Protein AF-A0A847FYV3-F1 (afdb_monomer_lite)

pLDDT: mean 81.29, std 12.24, range [42.31, 95.62]

Radius of gyration: 17.69 Å; chains: 1; bounding box: 43×26×50 Å

Sequence (149 aa):
GPAWSLQQLTTALASDAPSYRRVSNFSLGLSAIFTLLLALVAFTPLYGPVMGGVYNLSPELQGLARPAVQWLAAYPLLMGIQSLLRGVLIRAGCTGTVRTAMVVNVAVVTATLALGVLFLSTSGAILAALAMLTGNLAEWAWLAYKSRC

Secondary structure (DSSP, 8-state):
-THHHHHHHHHHSTT-HHHHHHHHHHHHHHHHHHHHHHHHHHHSTTHHHIIIIIS---HHHHHHHHHHHHHHTTHHHHHHHHHHHHHHHHHTT-HHHHHHHHHHHHHHHHHHHHHHHHH----HHHHHHHHHHHHHHHHHHHHHHT---

Structure (mmCIF, N/CA/C/O backbone):
data_AF-A0A847FYV3-F1
#
_entry.id   AF-A0A847FYV3-F1
#
loop_
_atom_site.group_PDB
_atom_site.id
_atom_site.type_symbol
_atom_site.label_atom_id
_atom_site.label_alt_id
_atom_site.label_comp_id
_atom_site.label_asym_id
_atom_site.label_entity_id
_atom_site.label_seq_id
_atom_site.pdbx_PDB_ins_code
_atom_site.Cartn_x
_atom_site.Cartn_y
_atom_site.Cartn_z
_atom_site.occupancy
_atom_site.B_iso_or_equiv
_atom_site.auth_seq_id
_atom_site.auth_comp_id
_atom_site.auth_asym_id
_atom_site.auth_atom_id
_atom_site.pdbx_PDB_model_num
ATOM 1 N N . GLY A 1 1 ? 7.489 -10.963 10.366 1.00 42.31 1 GLY A N 1
ATOM 2 C CA . GLY A 1 1 ? 8.151 -9.692 9.993 1.00 42.31 1 GLY A CA 1
ATOM 3 C C . GLY A 1 1 ? 7.860 -8.613 11.029 1.00 42.31 1 GLY A C 1
ATOM 4 O O . GLY A 1 1 ? 6.898 -8.785 11.772 1.00 42.31 1 GLY A O 1
ATOM 5 N N . PRO A 1 2 ? 8.635 -7.514 11.079 1.00 49.41 2 PRO A N 1
ATOM 6 C CA . PRO A 1 2 ? 8.574 -6.472 12.125 1.00 49.41 2 PRO A CA 1
ATOM 7 C C . PRO A 1 2 ? 7.208 -5.766 12.285 1.00 49.41 2 PRO A C 1
ATOM 9 O O . PRO A 1 2 ? 6.965 -5.088 13.281 1.00 49.41 2 PRO A O 1
ATOM 12 N N . ALA A 1 3 ? 6.273 -5.976 11.355 1.00 51.69 3 ALA A N 1
ATOM 13 C CA . ALA A 1 3 ? 4.877 -5.561 11.493 1.00 51.69 3 ALA A CA 1
ATOM 14 C C . ALA A 1 3 ? 4.111 -6.321 12.601 1.00 51.69 3 ALA A C 1
ATOM 16 O O . ALA A 1 3 ? 3.242 -5.744 13.248 1.00 51.69 3 ALA A O 1
ATOM 17 N N . TRP A 1 4 ? 4.457 -7.586 12.878 1.00 48.59 4 TRP A N 1
ATOM 18 C CA . TRP A 1 4 ? 3.784 -8.398 13.909 1.00 48.59 4 TRP A CA 1
ATOM 19 C C . TRP A 1 4 ? 4.080 -7.891 15.333 1.00 48.59 4 TRP A C 1
ATOM 21 O O . TRP A 1 4 ? 3.236 -7.967 16.223 1.00 48.59 4 TRP A O 1
ATOM 31 N N . SER A 1 5 ? 5.260 -7.294 15.536 1.00 57.81 5 SER A N 1
ATOM 32 C CA . SER A 1 5 ? 5.672 -6.664 16.799 1.00 57.81 5 SER A CA 1
ATOM 33 C C . SER A 1 5 ? 4.976 -5.327 17.081 1.00 57.81 5 SER A C 1
ATOM 35 O O . SER A 1 5 ? 4.795 -4.975 18.244 1.00 57.81 5 SER A O 1
ATOM 37 N N . LEU A 1 6 ? 4.519 -4.597 16.055 1.00 53.22 6 LEU A N 1
ATOM 38 C CA . LEU A 1 6 ? 3.734 -3.367 16.250 1.00 53.22 6 LEU A CA 1
ATOM 39 C C . LEU A 1 6 ? 2.350 -3.663 16.839 1.00 53.22 6 LEU A C 1
ATOM 41 O O . LEU A 1 6 ? 1.831 -2.867 17.622 1.00 53.22 6 LEU A O 1
ATOM 45 N N . GLN A 1 7 ? 1.786 -4.825 16.505 1.00 54.62 7 GLN A N 1
ATOM 46 C CA . GLN A 1 7 ? 0.502 -5.293 17.022 1.00 54.62 7 GLN A CA 1
ATOM 47 C C . GLN A 1 7 ? 0.587 -5.594 18.526 1.00 54.62 7 GLN A C 1
ATOM 49 O O . GLN A 1 7 ? -0.258 -5.144 19.292 1.00 54.62 7 GLN A O 1
ATOM 54 N N . GLN A 1 8 ? 1.670 -6.252 18.954 1.00 51.44 8 GLN A N 1
ATOM 55 C CA . GLN A 1 8 ? 1.979 -6.520 20.365 1.00 51.44 8 GLN A CA 1
ATOM 56 C C . GLN A 1 8 ? 2.201 -5.223 21.163 1.00 51.44 8 GLN A C 1
ATOM 58 O O . GLN A 1 8 ? 1.691 -5.082 22.273 1.00 51.44 8 GLN A O 1
ATOM 63 N N . LEU A 1 9 ? 2.895 -4.239 20.577 1.00 51.50 9 LEU A N 1
ATOM 64 C CA . LEU A 1 9 ? 3.131 -2.929 21.196 1.00 51.50 9 LEU A CA 1
ATOM 65 C C . LEU A 1 9 ? 1.855 -2.092 21.339 1.00 51.50 9 LEU A C 1
ATOM 67 O O . LEU A 1 9 ? 1.678 -1.430 22.356 1.00 51.50 9 LEU A O 1
ATOM 71 N N . THR A 1 10 ? 0.946 -2.132 20.362 1.00 50.28 10 THR A N 1
ATOM 72 C CA . THR A 1 10 ? -0.341 -1.422 20.458 1.00 50.28 10 THR A CA 1
ATOM 73 C C . THR A 1 10 ? -1.278 -2.061 21.476 1.00 50.28 10 THR A C 1
ATOM 75 O O . THR A 1 10 ? -1.969 -1.326 22.174 1.00 50.28 10 THR A O 1
ATOM 78 N N . THR A 1 11 ? -1.270 -3.390 21.632 1.00 54.59 11 THR A N 1
ATOM 79 C CA . THR A 1 11 ? -1.987 -4.054 22.734 1.00 54.59 11 THR A CA 1
ATOM 80 C C . THR A 1 11 ? -1.344 -3.799 24.099 1.00 54.59 11 THR A C 1
ATOM 82 O O . THR A 1 11 ? -2.067 -3.658 25.079 1.00 54.59 11 THR A O 1
ATOM 85 N N . ALA A 1 12 ? -0.011 -3.685 24.175 1.00 49.41 12 ALA A N 1
ATOM 86 C CA . ALA A 1 12 ? 0.715 -3.496 25.434 1.00 49.41 12 ALA A CA 1
ATOM 87 C C . ALA A 1 12 ? 0.709 -2.043 25.957 1.00 49.41 12 ALA A C 1
ATOM 89 O O . ALA A 1 12 ? 0.682 -1.839 27.165 1.00 49.41 12 ALA A O 1
ATOM 90 N N . LEU A 1 13 ? 0.713 -1.025 25.081 1.00 48.38 13 LEU A N 1
ATOM 91 C CA . LEU A 1 13 ? 0.725 0.403 25.468 1.00 48.38 13 LEU A CA 1
ATOM 92 C C . LEU A 1 13 ? -0.672 1.045 25.570 1.00 48.38 13 LEU A C 1
ATOM 94 O O . LEU A 1 13 ? -0.787 2.256 25.772 1.00 48.38 13 LEU A O 1
ATOM 98 N N . ALA A 1 14 ? -1.740 0.255 25.435 1.00 48.16 14 ALA A N 1
ATOM 99 C CA . ALA A 1 14 ? -3.130 0.712 25.463 1.00 48.16 14 ALA A CA 1
ATOM 100 C C . ALA A 1 14 ? -3.669 1.076 26.865 1.00 48.16 14 ALA A C 1
ATOM 102 O O . ALA A 1 14 ? -4.887 1.093 27.054 1.00 48.16 14 ALA A O 1
ATOM 103 N N . SER A 1 15 ? -2.797 1.394 27.825 1.00 54.12 15 SER A N 1
ATOM 104 C CA . SER A 1 15 ? -3.174 1.940 29.131 1.00 54.12 15 SER A CA 1
ATOM 105 C C . SER A 1 15 ? -3.503 3.440 29.083 1.00 54.12 15 SER A C 1
ATOM 107 O O . SER A 1 15 ? -4.374 3.864 29.830 1.00 54.12 15 SER A O 1
ATOM 109 N N . ASP A 1 16 ? -2.922 4.225 28.158 1.00 60.34 16 ASP A N 1
ATOM 110 C CA . ASP A 1 16 ? -3.094 5.690 28.123 1.00 60.34 16 ASP A CA 1
ATOM 111 C C . ASP A 1 16 ? -3.227 6.284 26.705 1.00 60.34 16 ASP A C 1
ATOM 113 O O . ASP A 1 16 ? -2.422 6.017 25.807 1.00 60.34 16 ASP A O 1
ATOM 117 N N . ALA A 1 17 ? -4.203 7.180 26.502 1.00 62.09 17 ALA A N 1
ATOM 118 C CA . ALA A 1 17 ? -4.393 7.953 25.263 1.00 62.09 17 ALA A CA 1
ATOM 119 C C . ALA A 1 17 ? -3.119 8.680 24.750 1.00 62.09 17 ALA A 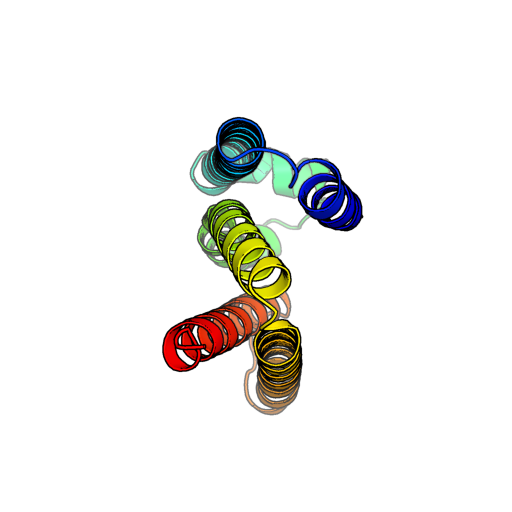C 1
ATOM 121 O O . ALA A 1 17 ? -2.859 8.645 23.540 1.00 62.09 17 ALA A O 1
ATOM 122 N N . PRO A 1 18 ? -2.270 9.291 25.606 1.00 68.38 18 PRO A N 1
ATOM 123 C CA . PRO A 1 18 ? -0.982 9.842 25.168 1.00 68.38 18 PRO A CA 1
ATOM 124 C C . PRO A 1 18 ? 0.036 8.785 24.702 1.00 68.38 18 PRO A C 1
ATOM 126 O O . PRO A 1 18 ? 0.866 9.074 23.837 1.00 68.38 18 PRO A O 1
ATOM 129 N N . SER A 1 19 ? -0.018 7.556 25.222 1.00 66.44 19 SER A N 1
ATOM 130 C CA . SER A 1 19 ? 0.834 6.447 24.768 1.00 66.44 19 SER A CA 1
ATOM 131 C C . SER A 1 19 ? 0.399 5.942 23.391 1.00 66.44 19 SER A C 1
ATOM 133 O O . SER A 1 19 ? 1.243 5.793 22.507 1.00 66.44 19 SER A O 1
ATOM 135 N N . TYR A 1 20 ? -0.911 5.824 23.148 1.00 67.88 20 TYR A N 1
ATOM 136 C CA . TYR A 1 20 ? -1.455 5.533 21.817 1.00 67.88 20 TYR A CA 1
ATOM 137 C C . TYR A 1 20 ? -1.024 6.578 20.773 1.00 67.88 20 TYR A C 1
ATOM 139 O O . TYR A 1 20 ? -0.543 6.225 19.695 1.00 67.88 20 TYR A O 1
ATOM 147 N N . ARG A 1 21 ? -1.116 7.873 21.105 1.00 72.00 21 ARG A N 1
ATOM 148 C CA . ARG A 1 21 ? -0.723 8.957 20.190 1.00 72.00 21 ARG A CA 1
ATOM 149 C C . ARG A 1 21 ? 0.771 8.920 19.850 1.00 72.00 21 ARG A C 1
ATOM 151 O O . ARG A 1 21 ? 1.132 9.134 18.696 1.00 72.00 21 ARG A O 1
ATOM 158 N N . ARG A 1 22 ? 1.640 8.594 20.817 1.00 76.19 22 ARG A N 1
ATOM 159 C CA . ARG A 1 22 ? 3.085 8.417 20.575 1.00 76.19 22 ARG A CA 1
ATOM 160 C C . ARG A 1 22 ? 3.373 7.251 19.632 1.00 76.19 22 ARG A C 1
ATOM 162 O O . ARG A 1 22 ? 4.121 7.430 18.675 1.00 76.19 22 ARG A O 1
ATOM 169 N N . VAL A 1 23 ? 2.749 6.096 19.861 1.00 75.81 23 VAL A N 1
ATOM 170 C CA . VAL A 1 23 ? 2.921 4.910 19.003 1.00 75.81 23 VAL A CA 1
ATOM 171 C C . VAL A 1 23 ? 2.398 5.172 17.590 1.00 75.81 23 VAL A C 1
ATOM 173 O O . VAL A 1 23 ? 3.074 4.845 16.617 1.00 75.81 23 VAL A O 1
ATOM 176 N N . SER A 1 24 ? 1.242 5.826 17.467 1.00 76.81 24 SER A N 1
ATOM 177 C CA . SER A 1 24 ? 0.666 6.213 16.177 1.00 76.81 24 SER A CA 1
ATOM 178 C C . SER A 1 24 ? 1.575 7.172 15.409 1.00 76.81 24 SER A C 1
ATOM 180 O O . SER A 1 24 ? 1.842 6.947 14.232 1.00 76.81 24 SER A O 1
ATOM 182 N N . ASN A 1 25 ? 2.094 8.212 16.066 1.00 81.62 25 ASN A N 1
ATOM 183 C CA . ASN A 1 25 ? 2.993 9.176 15.430 1.00 81.62 25 ASN A CA 1
ATOM 184 C C . ASN A 1 25 ? 4.315 8.530 15.008 1.00 81.62 25 ASN A C 1
ATOM 186 O O . ASN A 1 25 ? 4.803 8.805 13.916 1.00 81.62 25 ASN A O 1
ATOM 190 N N . PHE A 1 26 ? 4.876 7.651 15.841 1.00 82.00 26 PHE A N 1
ATOM 191 C CA . PHE A 1 26 ? 6.080 6.901 15.494 1.00 82.00 26 PHE A CA 1
ATOM 192 C C . PHE A 1 26 ? 5.837 5.975 14.297 1.00 82.00 26 PHE A C 1
ATOM 194 O O . PHE A 1 26 ? 6.615 5.980 13.347 1.00 82.00 26 PHE A O 1
ATOM 201 N N . SER A 1 27 ? 4.735 5.221 14.306 1.00 80.44 27 SER A N 1
ATOM 202 C CA . SER A 1 27 ? 4.384 4.303 13.221 1.00 80.44 27 SER A CA 1
ATOM 203 C C . SER A 1 27 ? 4.139 5.038 11.900 1.00 80.44 27 SER A C 1
ATOM 205 O O . SER A 1 27 ? 4.673 4.625 10.868 1.00 80.44 27 SER A O 1
ATOM 207 N N . LEU A 1 28 ? 3.403 6.155 11.923 1.00 85.19 28 LEU A N 1
ATOM 208 C CA . LEU A 1 28 ? 3.188 6.991 10.739 1.00 85.19 28 LEU A CA 1
ATOM 209 C C . LEU A 1 28 ? 4.478 7.661 10.273 1.00 85.19 28 LEU A C 1
ATOM 211 O O . LEU A 1 28 ? 4.747 7.658 9.078 1.00 85.19 28 LEU A O 1
ATOM 215 N N . GLY A 1 29 ? 5.295 8.180 11.192 1.00 87.06 29 GLY A N 1
ATOM 216 C CA . GLY A 1 29 ? 6.591 8.774 10.870 1.00 87.06 29 GLY A CA 1
ATOM 217 C C . GLY A 1 29 ? 7.523 7.772 10.195 1.00 87.06 29 GLY A C 1
ATOM 218 O O . GLY A 1 29 ? 8.076 8.058 9.138 1.00 87.06 29 GLY A O 1
ATOM 219 N N . LEU A 1 30 ? 7.627 6.558 10.738 1.00 86.94 30 LEU A N 1
ATOM 220 C CA . LEU A 1 30 ? 8.415 5.482 10.143 1.00 86.94 30 LEU A CA 1
ATOM 221 C C . LEU A 1 30 ? 7.883 5.093 8.755 1.00 86.94 30 LEU A C 1
ATOM 223 O O . LEU A 1 30 ? 8.654 4.969 7.806 1.00 86.94 30 LEU A O 1
ATOM 227 N N . SER A 1 31 ? 6.563 4.957 8.616 1.00 88.06 31 SER A N 1
ATOM 228 C CA . SER A 1 31 ? 5.919 4.632 7.336 1.00 88.06 31 SER A CA 1
ATOM 229 C C . SER A 1 31 ? 6.122 5.736 6.290 1.00 88.06 31 SER A C 1
ATOM 231 O O . SER A 1 31 ? 6.343 5.442 5.114 1.00 88.06 31 SER A O 1
ATOM 233 N N . ALA A 1 32 ? 6.100 7.003 6.714 1.00 89.25 32 ALA A N 1
ATOM 234 C CA . ALA A 1 32 ? 6.387 8.160 5.874 1.00 89.25 32 ALA A CA 1
ATOM 235 C C . ALA A 1 32 ? 7.858 8.192 5.440 1.00 89.25 32 ALA A C 1
ATOM 237 O O . ALA A 1 32 ? 8.124 8.430 4.267 1.00 89.25 32 ALA A O 1
ATOM 238 N N . ILE A 1 33 ? 8.804 7.880 6.333 1.00 91.38 33 ILE A N 1
ATOM 239 C CA . ILE A 1 33 ? 10.232 7.769 5.992 1.00 91.38 33 ILE A CA 1
ATOM 240 C C . ILE A 1 33 ? 10.445 6.681 4.938 1.00 91.38 33 ILE A C 1
ATOM 242 O O . ILE A 1 33 ? 11.076 6.942 3.918 1.00 91.38 33 ILE A O 1
ATOM 246 N N . PHE A 1 34 ? 9.884 5.483 5.135 1.00 88.88 34 PHE A N 1
ATOM 247 C CA . PHE A 1 34 ? 9.979 4.415 4.136 1.00 88.88 34 PHE A CA 1
ATOM 248 C C . PHE A 1 34 ? 9.379 4.835 2.797 1.00 88.88 34 PHE A C 1
ATOM 250 O O . PHE A 1 34 ? 10.012 4.652 1.762 1.00 88.88 34 PHE A O 1
ATOM 257 N N . THR A 1 35 ? 8.198 5.448 2.822 1.00 91.06 35 THR A N 1
ATOM 258 C CA . THR A 1 35 ? 7.534 5.980 1.624 1.00 91.06 35 THR A CA 1
ATOM 259 C C . THR A 1 35 ? 8.407 7.008 0.909 1.00 91.06 35 THR A C 1
ATOM 261 O O . THR A 1 35 ? 8.557 6.941 -0.306 1.00 91.06 35 THR A O 1
ATOM 264 N N . LEU A 1 36 ? 9.040 7.921 1.649 1.00 92.38 36 LEU A N 1
ATOM 265 C CA . LEU A 1 36 ? 9.914 8.949 1.092 1.00 92.38 36 LEU A CA 1
ATOM 266 C C . LEU A 1 36 ? 11.182 8.345 0.479 1.00 92.38 36 LEU A C 1
ATOM 268 O O . LEU A 1 36 ? 11.568 8.738 -0.615 1.00 92.38 36 LEU A O 1
ATOM 272 N N . LEU A 1 37 ? 11.802 7.364 1.142 1.00 89.88 37 LEU A N 1
ATOM 273 C CA . LEU A 1 37 ? 12.971 6.650 0.618 1.00 89.88 37 LEU A CA 1
ATOM 274 C C . LEU A 1 37 ? 12.630 5.870 -0.657 1.00 89.88 37 LEU A C 1
ATOM 276 O O . LEU A 1 37 ? 13.359 5.951 -1.645 1.00 89.88 37 LEU A O 1
ATOM 280 N N . LEU A 1 38 ? 11.503 5.154 -0.662 1.00 88.00 38 LEU A N 1
ATOM 281 C CA . LEU A 1 38 ? 11.012 4.440 -1.840 1.00 88.00 38 LEU A CA 1
ATOM 282 C C . LEU A 1 38 ? 10.674 5.403 -2.980 1.00 88.00 38 LEU A C 1
ATOM 284 O O . LEU A 1 38 ? 11.072 5.151 -4.114 1.00 88.00 38 LEU A O 1
ATOM 288 N N . ALA A 1 39 ? 10.002 6.519 -2.694 1.00 90.31 39 ALA A N 1
ATOM 289 C CA . ALA A 1 39 ? 9.698 7.542 -3.688 1.00 90.31 39 ALA A CA 1
ATOM 290 C C . ALA A 1 39 ? 10.979 8.183 -4.241 1.00 90.31 39 ALA A C 1
ATOM 292 O O . ALA A 1 39 ? 11.112 8.345 -5.453 1.00 90.31 39 ALA A O 1
ATOM 293 N N . LEU A 1 40 ? 11.960 8.473 -3.383 1.00 92.25 40 LEU A N 1
ATOM 294 C CA . LEU A 1 40 ? 13.253 8.990 -3.812 1.00 92.25 40 LEU A CA 1
ATOM 295 C C . LEU A 1 40 ? 13.904 8.021 -4.801 1.00 92.25 40 LEU A C 1
ATOM 297 O O . LEU A 1 40 ? 14.286 8.436 -5.886 1.00 92.25 40 LEU A O 1
ATOM 301 N N . VAL A 1 41 ? 13.960 6.723 -4.505 1.00 89.00 41 VAL A N 1
ATOM 302 C CA . VAL A 1 41 ? 14.527 5.742 -5.444 1.00 89.00 41 VAL A CA 1
ATOM 303 C C . VAL A 1 41 ? 13.685 5.616 -6.720 1.00 89.00 41 VAL A C 1
ATOM 305 O O . VAL A 1 41 ? 14.244 5.585 -7.810 1.00 89.00 41 VAL A O 1
ATOM 308 N N . ALA A 1 42 ? 12.357 5.566 -6.613 1.00 88.81 42 ALA A N 1
ATOM 309 C CA . ALA A 1 42 ? 11.457 5.292 -7.737 1.00 88.81 42 ALA A CA 1
ATOM 310 C C . ALA A 1 42 ? 11.346 6.446 -8.751 1.00 88.81 42 ALA A C 1
ATOM 312 O O . ALA A 1 42 ? 11.174 6.216 -9.955 1.00 88.81 42 ALA A O 1
ATOM 313 N N . PHE A 1 43 ? 11.419 7.690 -8.273 1.00 90.00 43 PHE A N 1
ATOM 314 C CA . PHE A 1 43 ? 11.226 8.890 -9.090 1.00 90.00 43 PHE A CA 1
ATOM 315 C C . PHE A 1 43 ? 12.534 9.585 -9.483 1.00 90.00 43 PHE A C 1
ATOM 317 O O . PHE A 1 43 ? 12.528 10.372 -10.426 1.00 90.00 43 PHE A O 1
ATOM 324 N N . THR A 1 44 ? 13.662 9.275 -8.838 1.00 90.12 44 THR A N 1
ATOM 325 C CA . THR A 1 44 ? 14.968 9.857 -9.195 1.00 90.12 44 THR A CA 1
ATOM 326 C C . THR A 1 44 ? 15.801 8.918 -10.084 1.00 90.12 44 THR A C 1
ATOM 328 O O . THR A 1 44 ? 15.459 7.743 -10.253 1.00 90.12 44 THR A O 1
ATOM 331 N N . PRO A 1 45 ? 16.927 9.394 -10.655 1.00 87.94 45 PRO A N 1
ATOM 332 C CA . PRO A 1 45 ? 17.858 8.556 -11.415 1.00 87.94 45 PRO A CA 1
ATOM 333 C C . PRO A 1 45 ? 18.490 7.415 -10.601 1.00 87.94 45 PRO A C 1
ATOM 335 O O . PRO A 1 45 ? 19.105 6.528 -11.187 1.00 87.94 45 PRO A O 1
ATOM 338 N N . LEU A 1 46 ? 18.314 7.403 -9.271 1.00 88.12 46 LEU A N 1
ATOM 339 C CA . LEU A 1 46 ? 18.767 6.321 -8.393 1.00 88.12 46 LEU A CA 1
ATOM 340 C C . LEU A 1 46 ? 18.096 4.975 -8.708 1.00 88.12 46 LEU A C 1
ATOM 342 O O . LEU A 1 46 ? 18.655 3.936 -8.362 1.00 88.12 46 LEU A O 1
ATOM 346 N N . TYR A 1 47 ? 16.944 4.972 -9.391 1.00 88.44 47 TYR A N 1
ATOM 347 C CA . TYR A 1 47 ? 16.243 3.750 -9.789 1.00 88.44 47 TYR A CA 1
ATOM 348 C C . TYR A 1 47 ? 17.153 2.764 -10.534 1.00 88.44 47 TYR A C 1
ATOM 350 O O . TYR A 1 47 ? 17.200 1.591 -10.178 1.00 88.44 47 TYR A O 1
ATOM 358 N N . GLY A 1 48 ? 17.901 3.238 -11.537 1.00 86.75 48 GLY A N 1
ATOM 359 C CA . GLY A 1 48 ? 18.735 2.387 -12.393 1.00 86.75 48 GLY A CA 1
ATOM 360 C C . GLY A 1 48 ? 19.855 1.676 -11.626 1.00 86.75 48 GLY A C 1
ATOM 361 O O . GLY A 1 48 ? 19.909 0.448 -11.648 1.00 86.75 48 GLY A O 1
ATOM 362 N N . PRO A 1 49 ? 20.719 2.403 -10.891 1.00 89.50 49 PRO A N 1
ATOM 363 C CA . PRO A 1 49 ? 21.762 1.793 -10.068 1.00 89.50 49 PRO A CA 1
ATOM 364 C C . PRO A 1 49 ? 21.220 0.854 -8.985 1.00 89.50 49 PRO A C 1
ATOM 366 O O . PRO A 1 49 ? 21.808 -0.194 -8.739 1.00 89.50 49 PRO A O 1
ATOM 369 N N . VAL A 1 50 ? 20.091 1.186 -8.349 1.00 87.88 50 VAL A N 1
ATOM 370 C CA . VAL A 1 50 ? 19.499 0.323 -7.314 1.00 87.88 50 VAL A CA 1
ATOM 371 C C . VAL A 1 50 ? 18.924 -0.950 -7.931 1.00 87.88 50 VAL A C 1
ATOM 373 O O . VAL A 1 50 ? 19.226 -2.050 -7.475 1.00 87.88 50 VAL A O 1
ATOM 376 N N . MET A 1 51 ? 18.120 -0.829 -8.985 1.00 85.88 51 MET A N 1
ATOM 377 C CA . MET A 1 51 ? 17.444 -1.974 -9.596 1.00 85.88 51 MET A CA 1
ATOM 378 C C . MET A 1 51 ? 18.397 -2.843 -10.417 1.00 85.88 51 MET A C 1
ATOM 380 O O . MET A 1 51 ? 18.298 -4.065 -10.379 1.00 85.88 51 MET A O 1
ATOM 384 N N . GLY A 1 52 ? 19.353 -2.234 -11.113 1.00 86.88 52 GLY A N 1
ATOM 385 C CA . GLY A 1 52 ? 20.386 -2.944 -11.861 1.00 86.88 52 GLY A CA 1
ATOM 386 C C . GLY A 1 52 ? 21.521 -3.480 -10.990 1.00 86.88 52 GLY A C 1
ATOM 387 O O . GLY A 1 52 ? 22.043 -4.543 -11.289 1.00 86.88 52 GLY A O 1
ATOM 388 N N . GLY A 1 53 ? 21.900 -2.784 -9.915 1.00 87.56 53 GLY A N 1
ATOM 389 C CA . GLY A 1 53 ? 23.019 -3.184 -9.056 1.00 87.56 53 GLY A CA 1
ATOM 390 C C . GLY A 1 53 ? 22.612 -4.092 -7.898 1.00 87.56 53 GLY A C 1
ATOM 391 O O . GLY A 1 53 ? 23.191 -5.156 -7.716 1.00 87.56 53 GLY A O 1
ATOM 392 N N . VAL A 1 54 ? 21.606 -3.691 -7.114 1.00 87.44 54 VAL A N 1
ATOM 393 C CA . VAL A 1 54 ? 21.174 -4.442 -5.919 1.00 87.44 54 VAL A CA 1
ATOM 394 C C . VAL A 1 54 ? 20.232 -5.581 -6.298 1.00 87.44 54 VAL A C 1
ATOM 396 O O . VAL A 1 54 ? 20.380 -6.695 -5.804 1.00 87.44 54 VAL A O 1
ATOM 399 N N . TYR A 1 55 ? 19.266 -5.306 -7.178 1.00 82.06 55 TYR A N 1
ATOM 400 C CA . TYR A 1 55 ? 18.267 -6.295 -7.602 1.00 82.06 55 TYR A CA 1
ATOM 401 C C . TYR A 1 55 ? 18.663 -7.062 -8.869 1.00 82.06 55 TYR A C 1
ATOM 403 O O . TYR A 1 55 ? 17.941 -7.974 -9.268 1.00 82.06 55 TYR A O 1
ATOM 411 N N . ASN A 1 56 ? 19.796 -6.711 -9.490 1.00 87.19 56 ASN A N 1
ATOM 412 C CA . ASN A 1 56 ? 20.331 -7.347 -10.696 1.00 87.19 56 ASN A CA 1
ATOM 413 C C . ASN A 1 56 ? 19.293 -7.501 -11.829 1.00 87.19 56 ASN A C 1
ATOM 415 O O . ASN A 1 56 ? 19.272 -8.499 -12.551 1.00 87.19 56 ASN A O 1
ATOM 419 N N . LEU A 1 57 ? 18.392 -6.522 -11.962 1.00 84.56 57 LEU A N 1
ATOM 420 C CA . LEU A 1 57 ? 17.351 -6.514 -12.985 1.00 84.56 57 LEU A CA 1
ATOM 421 C C . LEU A 1 57 ? 17.942 -6.111 -14.337 1.00 84.56 57 LEU A C 1
ATOM 423 O O . LEU A 1 57 ? 18.666 -5.117 -14.439 1.00 84.56 57 LEU A O 1
ATOM 427 N N . SER A 1 58 ? 17.572 -6.833 -15.397 1.00 86.12 58 SER A N 1
ATOM 428 C CA . SER A 1 58 ? 17.914 -6.431 -16.764 1.00 86.12 58 SER A CA 1
ATOM 429 C C . SER A 1 58 ? 17.276 -5.072 -17.107 1.00 86.12 58 SER A C 1
ATOM 431 O O . SER A 1 58 ? 16.221 -4.740 -16.555 1.00 86.12 58 SER A O 1
ATOM 433 N N . PRO A 1 59 ? 17.856 -4.275 -18.024 1.00 85.38 59 PRO A N 1
ATOM 434 C CA . PRO A 1 59 ? 17.297 -2.970 -18.401 1.00 85.38 59 PRO A CA 1
ATOM 435 C C . PRO A 1 59 ? 15.834 -3.039 -18.866 1.00 85.38 59 PRO A C 1
ATOM 437 O O . PRO A 1 59 ? 15.038 -2.142 -18.593 1.00 85.38 59 PRO A O 1
ATOM 440 N N . GLU A 1 60 ? 15.462 -4.139 -19.519 1.00 84.75 60 GLU A N 1
ATOM 441 C CA . GLU A 1 60 ? 14.106 -4.393 -20.003 1.00 84.75 60 GLU A CA 1
ATOM 442 C C . GLU A 1 60 ? 13.119 -4.633 -18.846 1.00 84.75 60 GLU A C 1
ATOM 444 O O . GLU A 1 60 ? 12.043 -4.033 -18.798 1.00 84.75 60 GLU A O 1
ATOM 449 N N . LEU A 1 61 ? 13.522 -5.412 -17.835 1.00 81.88 61 LEU A N 1
ATOM 450 C CA . LEU A 1 61 ? 12.729 -5.622 -16.619 1.00 81.88 61 LEU A CA 1
ATOM 451 C C . LEU A 1 61 ? 12.641 -4.359 -15.756 1.00 81.88 61 LEU A C 1
ATOM 453 O O . LEU A 1 61 ? 11.598 -4.105 -15.154 1.00 81.88 61 LEU A O 1
ATOM 457 N N . GLN A 1 62 ? 13.699 -3.547 -15.717 1.00 85.00 62 GLN A N 1
ATOM 458 C CA . GLN A 1 62 ? 13.693 -2.245 -15.046 1.00 85.00 62 GLN A CA 1
ATOM 459 C C . GLN A 1 62 ? 12.637 -1.310 -15.654 1.00 85.00 62 GLN A C 1
ATOM 461 O O . GLN A 1 62 ? 11.877 -0.680 -14.921 1.00 85.00 62 GLN A O 1
ATOM 466 N N . GLY A 1 63 ? 12.535 -1.251 -16.986 1.00 83.50 63 GLY A N 1
ATOM 467 C CA . GLY A 1 63 ? 11.499 -0.466 -17.666 1.00 83.50 63 GLY A CA 1
ATOM 468 C C . GLY A 1 63 ? 10.081 -0.915 -17.300 1.00 83.50 63 GLY A C 1
ATOM 469 O O . GLY A 1 63 ? 9.226 -0.083 -16.994 1.00 83.50 63 GLY A O 1
ATOM 470 N N . LEU A 1 64 ? 9.850 -2.230 -17.255 1.00 82.94 64 LEU A N 1
ATOM 471 C CA . LEU A 1 64 ? 8.549 -2.821 -16.921 1.00 82.94 64 LEU A CA 1
ATOM 472 C C . LEU A 1 64 ? 8.168 -2.668 -15.442 1.00 82.94 64 LEU A C 1
ATOM 474 O O . LEU A 1 64 ? 6.992 -2.502 -15.119 1.00 82.94 64 LEU A O 1
ATOM 478 N N . ALA A 1 65 ? 9.141 -2.740 -14.534 1.00 83.50 65 ALA A N 1
ATOM 479 C CA . ALA A 1 65 ? 8.902 -2.670 -13.096 1.00 83.50 65 ALA A CA 1
ATOM 480 C C . ALA A 1 65 ? 8.763 -1.230 -12.584 1.00 83.50 65 ALA A C 1
ATOM 482 O O . ALA A 1 65 ? 8.136 -1.012 -11.546 1.00 83.50 65 ALA A O 1
ATOM 483 N N . ARG A 1 66 ? 9.319 -0.235 -13.285 1.00 85.75 66 ARG A N 1
ATOM 484 C CA . ARG A 1 66 ? 9.354 1.154 -12.808 1.00 85.75 66 ARG A CA 1
ATOM 485 C C . ARG A 1 66 ? 7.976 1.730 -12.464 1.00 85.75 66 ARG A C 1
ATOM 487 O O . ARG A 1 66 ? 7.858 2.265 -11.361 1.00 85.75 66 ARG A O 1
ATOM 494 N N . PRO A 1 67 ? 6.925 1.579 -13.296 1.00 84.62 67 PRO A N 1
ATOM 495 C CA . PRO A 1 67 ? 5.592 2.054 -12.937 1.00 84.62 67 PRO A CA 1
ATOM 496 C C . PRO A 1 67 ? 5.074 1.369 -11.668 1.00 84.62 67 PRO A C 1
ATOM 498 O O . PRO A 1 67 ? 4.590 2.037 -10.760 1.00 84.62 67 PRO A O 1
ATOM 501 N N . ALA A 1 68 ? 5.236 0.047 -11.556 1.00 82.69 68 ALA A N 1
ATOM 502 C CA . ALA A 1 68 ? 4.796 -0.709 -10.384 1.00 82.69 68 ALA A CA 1
ATOM 503 C C . ALA A 1 68 ? 5.494 -0.230 -9.100 1.00 82.69 68 ALA A C 1
ATOM 505 O O . ALA A 1 68 ? 4.835 -0.022 -8.084 1.00 82.69 68 ALA A O 1
ATOM 506 N N . VAL A 1 69 ? 6.807 0.016 -9.152 1.00 85.31 69 VAL A N 1
ATOM 507 C CA . VAL A 1 69 ? 7.576 0.545 -8.014 1.00 85.31 69 VAL A CA 1
ATOM 508 C C . VAL A 1 69 ? 7.119 1.958 -7.638 1.00 85.31 69 VAL A C 1
ATOM 510 O O . VAL A 1 69 ? 6.998 2.256 -6.454 1.00 85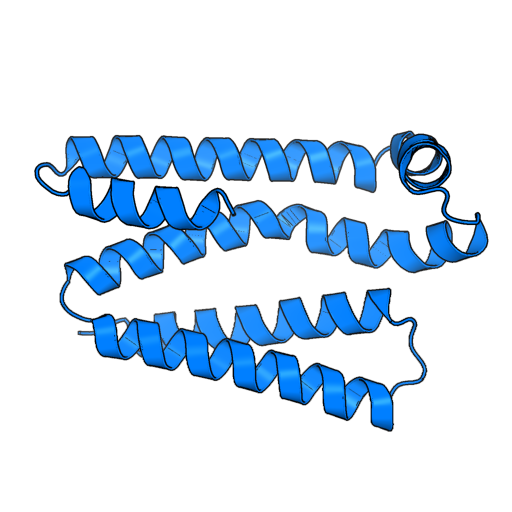.31 69 VAL A O 1
ATOM 513 N N . GLN A 1 70 ? 6.818 2.817 -8.616 1.00 87.75 70 GLN A N 1
ATOM 514 C CA . GLN A 1 70 ? 6.297 4.166 -8.365 1.00 87.75 70 GLN A CA 1
ATOM 515 C C . GLN A 1 70 ? 4.933 4.140 -7.667 1.00 87.75 70 GLN A C 1
ATOM 517 O O . GLN A 1 70 ? 4.735 4.861 -6.692 1.00 87.75 70 GLN A O 1
ATOM 522 N N . TRP A 1 71 ? 4.019 3.271 -8.106 1.00 83.56 71 TRP A N 1
ATOM 523 C CA . TRP A 1 71 ? 2.724 3.077 -7.447 1.00 83.56 71 TRP A CA 1
ATOM 524 C C . TRP A 1 71 ? 2.876 2.509 -6.033 1.00 83.56 71 TRP A C 1
ATOM 526 O O . TRP A 1 71 ? 2.241 2.984 -5.090 1.00 83.56 71 TRP A O 1
ATOM 536 N N . LEU A 1 72 ? 3.757 1.521 -5.864 1.00 83.50 72 LEU A N 1
ATOM 537 C CA . LEU A 1 72 ? 4.024 0.895 -4.571 1.00 83.50 72 LEU A CA 1
ATOM 538 C C . LEU A 1 72 ? 4.844 1.785 -3.626 1.00 83.50 72 LEU A C 1
ATOM 540 O O . LEU A 1 72 ? 4.918 1.483 -2.438 1.00 83.50 72 LEU A O 1
ATOM 544 N N . ALA A 1 73 ? 5.408 2.903 -4.091 1.00 87.75 73 ALA A N 1
ATOM 545 C CA . ALA A 1 73 ? 6.158 3.815 -3.232 1.00 87.75 73 ALA A CA 1
ATOM 546 C C . ALA A 1 73 ? 5.287 4.408 -2.114 1.00 87.75 73 ALA A C 1
ATOM 548 O O . ALA A 1 73 ? 5.766 4.554 -0.995 1.00 87.75 73 ALA A O 1
ATOM 549 N N . ALA A 1 74 ? 4.002 4.677 -2.382 1.00 86.06 74 ALA A N 1
ATOM 550 C CA . ALA A 1 74 ? 3.040 5.162 -1.385 1.00 86.06 74 ALA A CA 1
ATOM 551 C C . ALA A 1 74 ? 2.493 4.054 -0.462 1.00 86.06 74 ALA A C 1
ATOM 553 O O . ALA A 1 74 ? 1.837 4.334 0.545 1.00 86.06 74 ALA A O 1
ATOM 554 N N . TYR A 1 75 ? 2.754 2.787 -0.790 1.00 84.38 75 TYR A N 1
ATOM 555 C CA . TYR A 1 75 ? 2.184 1.630 -0.105 1.00 84.38 75 TYR A CA 1
ATOM 556 C C . TYR A 1 75 ? 2.549 1.528 1.388 1.00 84.38 75 TYR A C 1
ATOM 558 O O . TYR A 1 75 ? 1.653 1.226 2.179 1.00 84.38 75 TYR A O 1
ATOM 566 N N . PRO A 1 76 ? 3.795 1.807 1.837 1.00 85.62 76 PRO A N 1
ATOM 567 C CA . PRO A 1 76 ? 4.138 1.735 3.257 1.00 85.62 76 PRO A CA 1
ATOM 568 C C . PRO A 1 76 ? 3.313 2.697 4.116 1.00 85.62 76 PRO A C 1
ATOM 570 O O . PRO A 1 76 ? 2.868 2.316 5.197 1.00 85.62 76 PRO A O 1
ATOM 573 N N . LEU A 1 77 ? 3.064 3.919 3.633 1.00 85.50 77 LEU A N 1
ATOM 574 C CA . LEU A 1 77 ? 2.238 4.900 4.337 1.00 85.50 77 LEU A CA 1
ATOM 575 C C . LEU A 1 77 ? 0.793 4.414 4.488 1.00 85.50 77 LEU A C 1
ATOM 577 O O . LEU A 1 77 ? 0.244 4.468 5.589 1.00 85.50 77 LEU A O 1
ATOM 581 N N . LEU A 1 78 ? 0.204 3.893 3.407 1.00 84.69 78 LEU A N 1
ATOM 582 C CA . LEU A 1 78 ? -1.146 3.323 3.432 1.00 84.69 78 LEU A CA 1
ATOM 583 C C . LEU A 1 78 ? -1.226 2.149 4.419 1.00 84.69 78 LEU A C 1
ATOM 585 O O . LEU A 1 78 ? -2.100 2.120 5.284 1.00 84.69 78 LEU A O 1
ATOM 589 N N . MET A 1 79 ? -0.261 1.231 4.371 1.00 83.25 79 MET A N 1
ATOM 590 C CA . MET A 1 79 ? -0.173 0.108 5.308 1.00 83.25 79 MET A CA 1
ATOM 591 C C . MET A 1 79 ? -0.059 0.562 6.770 1.00 83.25 79 MET A C 1
ATOM 593 O O . MET A 1 79 ? -0.675 -0.046 7.650 1.00 83.25 79 MET A O 1
ATOM 597 N N . GLY A 1 80 ? 0.694 1.631 7.046 1.00 84.19 80 GLY A N 1
ATOM 598 C CA . GLY A 1 80 ? 0.794 2.233 8.377 1.00 84.19 80 GLY A CA 1
ATOM 599 C C . GLY A 1 80 ? -0.553 2.747 8.888 1.00 84.19 80 GLY A C 1
ATOM 600 O O . GLY A 1 80 ? -0.980 2.381 9.984 1.00 84.19 80 GLY A O 1
ATOM 601 N N . ILE A 1 81 ? -1.269 3.524 8.068 1.00 82.31 81 ILE A N 1
ATOM 602 C CA . ILE A 1 81 ? -2.611 4.044 8.389 1.00 82.31 81 ILE A CA 1
ATOM 603 C C . ILE A 1 81 ? -3.591 2.893 8.653 1.00 82.31 81 ILE A C 1
ATOM 605 O O . ILE A 1 81 ? -4.286 2.871 9.669 1.00 82.31 81 ILE A O 1
ATOM 609 N N . GLN A 1 82 ? -3.612 1.900 7.768 1.00 83.25 82 GLN A N 1
ATOM 610 C CA . GLN A 1 82 ? -4.482 0.733 7.881 1.00 83.25 82 GLN A CA 1
ATOM 611 C C . GLN A 1 82 ? -4.193 -0.086 9.143 1.00 83.25 82 GLN A C 1
ATOM 613 O O . GLN A 1 82 ? -5.117 -0.528 9.827 1.00 83.25 82 GLN A O 1
ATOM 618 N N . SER A 1 83 ? -2.917 -0.260 9.493 1.00 82.94 83 SER A N 1
ATOM 619 C CA . SER A 1 83 ? -2.511 -0.973 10.708 1.00 82.94 83 SER A CA 1
ATOM 620 C C . SER A 1 83 ? -3.007 -0.268 11.971 1.00 82.94 83 SER A C 1
ATOM 622 O O . SER A 1 83 ? -3.472 -0.929 12.901 1.00 82.94 83 SER A O 1
ATOM 624 N N . LEU A 1 84 ? -2.982 1.068 11.985 1.00 82.25 84 LEU A N 1
ATOM 625 C CA . LEU A 1 84 ? -3.526 1.861 13.087 1.00 82.25 84 LEU A CA 1
ATOM 626 C C . LEU A 1 84 ? -5.046 1.729 13.189 1.00 82.25 84 LEU A C 1
ATOM 628 O O . LEU A 1 84 ? -5.552 1.471 14.279 1.00 82.25 84 LEU A O 1
ATOM 632 N N . LEU A 1 85 ? -5.771 1.814 12.068 1.00 81.06 85 LEU A N 1
ATOM 633 C CA . LEU A 1 85 ? -7.226 1.610 12.039 1.00 81.06 85 LEU A CA 1
ATOM 634 C C . LEU A 1 85 ? -7.624 0.231 12.579 1.00 81.06 85 LEU A C 1
ATOM 636 O O . LEU A 1 85 ? -8.513 0.127 13.425 1.00 81.06 85 LEU A O 1
ATOM 640 N N . ARG A 1 86 ? -6.927 -0.829 12.149 1.00 81.88 86 ARG A N 1
ATOM 641 C CA . ARG A 1 86 ? -7.129 -2.183 12.684 1.00 81.88 86 ARG A CA 1
ATOM 642 C C . ARG A 1 86 ? -6.882 -2.226 14.194 1.00 81.88 86 ARG A C 1
ATOM 644 O O . ARG A 1 86 ? -7.671 -2.831 14.912 1.00 81.88 86 ARG A O 1
ATOM 651 N N . GLY A 1 87 ? -5.826 -1.569 14.680 1.00 79.94 87 GLY A N 1
ATOM 652 C CA . GLY A 1 87 ? -5.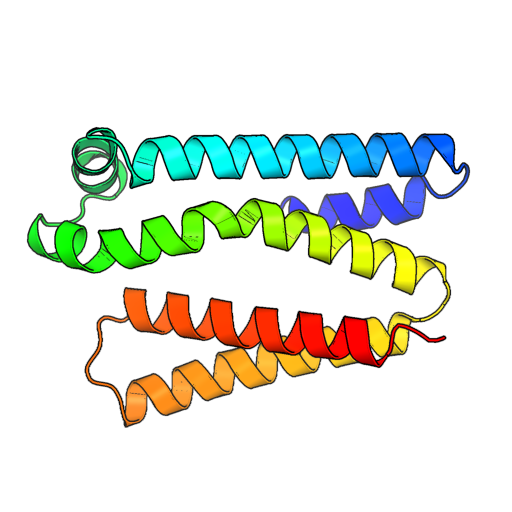513 -1.477 16.109 1.00 79.94 87 GLY A CA 1
ATOM 653 C C . GLY A 1 87 ? -6.620 -0.802 16.927 1.00 79.94 87 GLY A C 1
ATOM 654 O O . GLY A 1 87 ? -7.014 -1.327 17.969 1.00 79.94 87 GLY A O 1
ATOM 655 N N . VAL A 1 88 ? -7.174 0.311 16.433 1.00 81.12 88 VAL A N 1
ATOM 656 C CA . VAL A 1 88 ? -8.299 1.017 17.078 1.00 81.12 88 VAL A CA 1
ATOM 657 C C . VAL A 1 88 ? -9.537 0.131 17.153 1.00 81.12 88 VAL A C 1
ATOM 659 O O . VAL A 1 88 ? -10.123 -0.007 18.224 1.00 81.12 88 VAL A O 1
ATOM 662 N N . LEU A 1 89 ? -9.913 -0.503 16.040 1.00 79.38 89 LEU A N 1
ATOM 663 C CA . LEU A 1 89 ? -11.097 -1.360 15.973 1.00 79.38 89 LEU A CA 1
ATOM 664 C C . LEU A 1 89 ? -10.959 -2.607 16.854 1.00 79.38 89 LEU A C 1
ATOM 666 O O . LEU A 1 89 ? -11.909 -2.981 17.534 1.00 79.38 89 LEU A O 1
ATOM 670 N N . ILE A 1 90 ? -9.778 -3.232 16.895 1.00 82.38 90 ILE A N 1
ATOM 671 C CA . ILE A 1 90 ? -9.504 -4.358 17.801 1.00 82.38 90 ILE A CA 1
ATOM 672 C C . ILE A 1 90 ? -9.688 -3.923 19.259 1.00 82.38 90 ILE A C 1
ATOM 674 O O . ILE A 1 90 ? -10.355 -4.623 20.019 1.00 82.38 90 ILE A O 1
ATOM 678 N N . ARG A 1 91 ? -9.158 -2.753 19.639 1.00 76.25 91 ARG A N 1
ATOM 679 C CA . ARG A 1 91 ? -9.308 -2.203 20.996 1.00 76.25 91 ARG A CA 1
ATOM 680 C C . ARG A 1 91 ? -10.759 -1.857 21.337 1.00 76.25 91 ARG A C 1
ATOM 682 O O . ARG A 1 91 ? -11.158 -2.028 22.481 1.00 76.25 91 ARG A O 1
ATOM 689 N N . ALA A 1 92 ? -11.545 -1.410 20.361 1.00 79.50 92 ALA A N 1
ATOM 690 C CA . ALA A 1 92 ? -12.975 -1.143 20.519 1.00 79.50 92 ALA A CA 1
ATOM 691 C C . ALA A 1 92 ? -13.840 -2.422 20.598 1.00 79.50 92 ALA A C 1
ATOM 693 O O . ALA A 1 92 ? -15.060 -2.331 20.650 1.00 79.50 92 ALA A O 1
ATOM 694 N N . GLY A 1 93 ? -13.241 -3.621 20.577 1.00 81.69 93 GLY A N 1
ATOM 695 C CA . GLY A 1 93 ? -13.970 -4.894 20.590 1.00 81.69 93 GLY A CA 1
ATOM 696 C C . GLY A 1 93 ? -14.471 -5.349 19.213 1.00 81.69 93 GLY A C 1
ATOM 697 O O . GLY A 1 93 ? -15.004 -6.449 19.084 1.00 81.69 93 GLY A O 1
ATOM 698 N N . CYS A 1 94 ? -14.223 -4.582 18.148 1.00 84.31 94 CYS A N 1
ATOM 699 C CA . CYS A 1 94 ? -14.601 -4.894 16.763 1.00 84.31 94 CYS A CA 1
ATOM 700 C C . CYS A 1 94 ? -13.645 -5.876 16.067 1.00 84.31 94 CYS A C 1
ATOM 702 O O . CYS A 1 94 ? -13.371 -5.762 14.866 1.00 84.31 94 CYS A O 1
ATOM 704 N N . THR A 1 95 ? -13.117 -6.863 16.790 1.00 84.88 95 THR A N 1
ATOM 705 C CA . THR A 1 95 ? -12.174 -7.850 16.233 1.00 84.88 95 THR A CA 1
ATOM 706 C C . THR A 1 95 ? -12.791 -8.638 15.075 1.00 84.88 95 THR A C 1
ATOM 708 O O . THR A 1 95 ? -12.109 -8.937 14.093 1.00 84.88 95 THR A O 1
ATOM 711 N N . GLY A 1 96 ? -14.102 -8.902 15.136 1.00 86.06 96 GLY A N 1
ATOM 712 C CA . GLY A 1 96 ? -14.860 -9.546 14.064 1.00 86.06 96 GLY A CA 1
ATOM 713 C C . GLY A 1 96 ? -14.838 -8.753 12.753 1.00 86.06 96 GLY A C 1
ATOM 714 O O . GLY A 1 96 ? -14.585 -9.333 11.697 1.00 86.06 96 GLY A O 1
ATOM 715 N N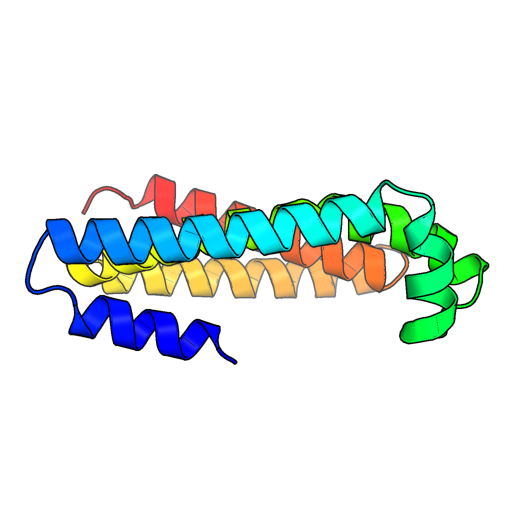 . THR A 1 97 ? -15.023 -7.430 12.815 1.00 85.94 97 THR A N 1
ATOM 716 C CA . THR A 1 97 ? -14.944 -6.542 11.643 1.00 85.94 97 THR A CA 1
ATOM 717 C C . THR A 1 97 ? -13.560 -6.600 11.009 1.00 85.94 97 THR A C 1
ATOM 719 O O . THR A 1 97 ? -13.450 -6.854 9.809 1.00 85.94 97 THR A O 1
ATOM 722 N N . VAL A 1 98 ? -12.507 -6.457 11.817 1.00 86.94 98 VAL A N 1
ATOM 723 C CA . VAL A 1 98 ? -11.119 -6.497 11.337 1.00 86.94 98 VAL A CA 1
ATOM 724 C C . VAL A 1 98 ? -10.789 -7.843 10.694 1.00 86.94 98 VAL A C 1
ATOM 726 O O . VAL A 1 98 ? -10.229 -7.879 9.600 1.00 86.94 98 VAL A O 1
ATOM 729 N N . ARG A 1 99 ? -11.210 -8.952 11.314 1.00 88.12 99 ARG A N 1
ATOM 730 C CA . ARG A 1 99 ? -11.045 -10.296 10.746 1.00 88.12 99 ARG A CA 1
ATOM 731 C C . ARG A 1 99 ? -11.724 -10.414 9.384 1.00 88.12 99 ARG A C 1
ATOM 733 O O . ARG A 1 99 ? -11.104 -10.885 8.439 1.00 88.12 99 ARG A O 1
ATOM 740 N N . THR A 1 100 ? -12.980 -9.976 9.270 1.00 91.56 100 THR A N 1
ATOM 741 C CA . THR A 1 100 ? -13.700 -10.036 7.986 1.00 91.56 100 THR A CA 1
ATOM 742 C C . THR A 1 100 ? -13.050 -9.168 6.912 1.00 91.56 100 THR A C 1
ATOM 744 O O . THR A 1 100 ? -12.983 -9.599 5.767 1.00 91.56 100 THR A O 1
ATOM 747 N N . ALA A 1 101 ? -12.489 -8.011 7.277 1.00 89.38 101 ALA A N 1
ATOM 748 C CA . ALA A 1 101 ? -11.772 -7.154 6.338 1.00 89.38 101 ALA A CA 1
ATOM 749 C C . ALA A 1 101 ? -10.520 -7.850 5.778 1.00 89.38 101 ALA A C 1
ATOM 751 O O . ALA A 1 101 ? -10.319 -7.880 4.568 1.00 89.38 101 ALA A O 1
ATOM 752 N N . MET A 1 102 ? -9.715 -8.478 6.643 1.00 90.19 102 MET A N 1
ATOM 753 C CA . MET A 1 102 ? -8.531 -9.233 6.213 1.00 90.19 102 MET A CA 1
ATOM 754 C C . MET A 1 102 ? -8.896 -10.412 5.305 1.00 90.19 102 MET A C 1
ATOM 756 O O . MET A 1 102 ? -8.195 -10.680 4.335 1.00 90.19 102 MET A O 1
ATOM 760 N N . VAL A 1 103 ? -9.998 -11.112 5.592 1.00 93.50 103 VAL A N 1
ATOM 761 C CA . VAL A 1 103 ? -10.479 -12.202 4.729 1.00 93.50 103 VAL A CA 1
ATOM 762 C C . VAL A 1 103 ? -10.874 -11.668 3.352 1.00 93.50 103 VAL A C 1
ATOM 764 O O . VAL A 1 103 ? -10.492 -12.260 2.346 1.00 93.50 103 VAL A O 1
ATOM 767 N N . VAL A 1 104 ? -11.576 -10.532 3.294 1.00 93.00 104 VAL A N 1
ATOM 768 C CA . VAL A 1 104 ? -11.926 -9.864 2.030 1.00 93.00 104 VAL A CA 1
ATOM 769 C C . VAL A 1 104 ? -10.671 -9.454 1.259 1.00 93.00 104 VAL A C 1
ATOM 771 O O . VAL A 1 104 ? -10.597 -9.711 0.062 1.00 93.00 104 VAL A O 1
ATOM 774 N N . ASN A 1 105 ? -9.666 -8.887 1.931 1.00 92.62 105 ASN A N 1
ATOM 775 C CA . ASN A 1 105 ? -8.382 -8.541 1.318 1.00 92.62 105 ASN A CA 1
ATOM 776 C C . ASN A 1 105 ? -7.753 -9.749 0.621 1.00 92.62 105 ASN A C 1
ATOM 778 O O . ASN A 1 105 ? -7.495 -9.697 -0.577 1.00 92.62 105 ASN A O 1
ATOM 782 N N . VAL A 1 106 ? -7.564 -10.846 1.360 1.00 92.94 106 VAL A N 1
ATOM 783 C CA . VAL A 1 106 ? -6.939 -12.066 0.835 1.00 92.94 106 VAL A CA 1
ATOM 784 C C . VAL A 1 106 ? -7.756 -12.630 -0.322 1.00 92.94 106 VAL A C 1
ATOM 786 O O . VAL A 1 106 ? -7.187 -12.941 -1.362 1.00 92.94 106 VAL A O 1
ATOM 789 N N . ALA A 1 107 ? -9.082 -12.697 -0.184 1.00 95.62 107 ALA A N 1
ATOM 790 C CA . ALA A 1 107 ? -9.957 -13.189 -1.243 1.00 95.62 107 ALA A CA 1
ATOM 791 C C . ALA A 1 107 ? -9.824 -12.364 -2.531 1.00 95.62 107 ALA A C 1
ATOM 793 O O . ALA A 1 107 ? -9.702 -12.936 -3.612 1.00 95.62 107 ALA A O 1
ATOM 794 N N . VAL A 1 108 ? -9.791 -11.032 -2.424 1.00 94.81 108 VAL A N 1
ATOM 795 C CA . VAL A 1 108 ? -9.635 -10.139 -3.580 1.00 94.81 108 VAL A CA 1
ATOM 796 C C . VAL A 1 108 ? -8.236 -10.248 -4.180 1.00 94.81 108 VAL A C 1
ATOM 798 O O . VAL A 1 108 ? -8.125 -10.358 -5.395 1.00 94.81 108 VAL A O 1
ATOM 801 N N . VAL A 1 109 ? -7.172 -10.300 -3.371 1.00 93.62 109 VAL A N 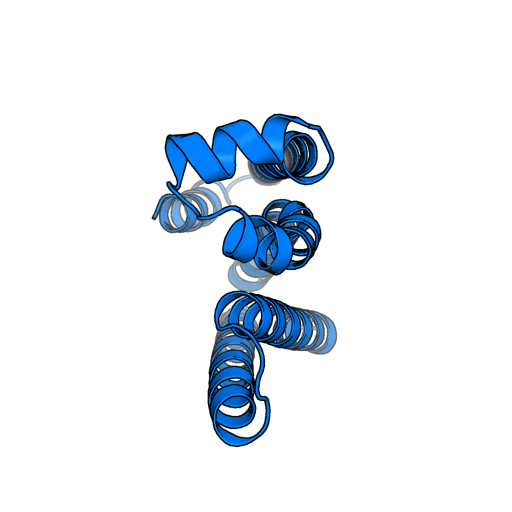1
ATOM 802 C CA . VAL A 1 109 ? -5.802 -10.519 -3.874 1.00 93.62 109 VAL A CA 1
ATOM 803 C C . VAL A 1 109 ? -5.730 -11.830 -4.655 1.00 93.62 109 VAL A C 1
ATOM 805 O O . VAL A 1 109 ? -5.256 -11.846 -5.790 1.00 93.62 109 VAL A O 1
ATOM 808 N N . THR A 1 110 ? -6.223 -12.928 -4.079 1.00 94.56 110 THR A N 1
ATOM 809 C CA . THR A 1 110 ? -6.209 -14.244 -4.726 1.00 94.56 110 THR A CA 1
ATOM 810 C C . THR A 1 110 ? -7.043 -14.251 -6.003 1.00 94.56 110 THR A C 1
ATOM 812 O O . THR A 1 110 ? -6.580 -14.773 -7.014 1.00 94.56 110 THR A O 1
ATOM 815 N N . ALA A 1 111 ? -8.230 -13.640 -5.992 1.00 94.12 111 ALA A N 1
ATOM 816 C CA . ALA A 1 111 ? -9.077 -13.533 -7.176 1.00 94.12 111 ALA A CA 1
ATOM 817 C C . ALA A 1 111 ? -8.406 -12.706 -8.281 1.00 94.12 111 ALA A C 1
ATOM 819 O O . ALA A 1 111 ? -8.347 -13.159 -9.420 1.00 94.12 111 ALA A O 1
ATOM 820 N N . THR A 1 112 ? -7.841 -11.540 -7.955 1.00 93.12 112 THR A N 1
ATOM 821 C CA . THR A 1 112 ? -7.136 -10.692 -8.926 1.00 93.12 112 THR A CA 1
ATOM 822 C C . THR A 1 112 ? -5.925 -11.409 -9.516 1.00 93.12 112 THR A C 1
ATOM 824 O O . THR A 1 112 ? -5.712 -11.332 -10.722 1.00 93.12 112 THR A O 1
ATOM 827 N N . LEU A 1 113 ? -5.157 -12.151 -8.709 1.00 92.19 113 LEU A N 1
ATOM 828 C CA . LEU A 1 113 ? -4.043 -12.959 -9.212 1.00 92.19 113 LEU A CA 1
ATOM 829 C C . LEU A 1 113 ? -4.527 -14.091 -10.123 1.00 92.19 113 LEU A C 1
ATOM 831 O O . LEU A 1 113 ? -4.004 -14.240 -11.222 1.00 92.19 113 LEU A O 1
ATOM 835 N N . ALA A 1 114 ? -5.530 -14.865 -9.701 1.00 92.56 114 ALA A N 1
ATOM 836 C CA . ALA A 1 114 ? -6.050 -15.986 -10.481 1.00 92.56 114 ALA A CA 1
ATOM 837 C C . ALA A 1 114 ? -6.630 -15.517 -11.823 1.00 92.56 114 ALA A C 1
ATOM 839 O O . ALA A 1 114 ? -6.263 -16.035 -12.874 1.00 92.56 114 ALA A O 1
ATOM 840 N N . LEU A 1 115 ? -7.482 -14.489 -11.799 1.00 92.50 115 LEU A N 1
ATOM 841 C CA . LEU A 1 115 ? -8.047 -13.892 -13.007 1.00 92.50 115 LEU A CA 1
ATOM 842 C C . LEU A 1 115 ? -6.959 -13.244 -13.865 1.00 92.50 115 LEU A C 1
ATOM 844 O O . LEU A 1 115 ? -6.969 -13.383 -15.082 1.00 92.50 115 LEU A O 1
ATOM 848 N N . GLY A 1 116 ? -5.990 -12.572 -13.250 1.00 89.88 116 GLY A N 1
ATOM 849 C CA . GLY A 1 116 ? -4.905 -11.935 -13.979 1.00 89.88 116 GLY A CA 1
ATOM 850 C C . GLY A 1 116 ? -3.996 -12.917 -14.700 1.00 89.88 116 GLY A C 1
ATOM 851 O O . GLY A 1 116 ? -3.650 -12.666 -15.845 1.00 89.88 116 GLY A O 1
ATOM 852 N N . VAL A 1 117 ? -3.671 -14.056 -14.088 1.00 89.69 117 VAL A N 1
ATOM 853 C CA . VAL A 1 117 ? -2.886 -15.113 -14.747 1.00 89.69 117 VAL A CA 1
ATOM 854 C C . VAL A 1 117 ? -3.660 -15.742 -15.909 1.00 89.69 117 VAL A C 1
ATOM 856 O O . VAL A 1 117 ? -3.061 -16.085 -16.923 1.00 89.69 117 VAL A O 1
ATOM 859 N N . LEU A 1 118 ? -4.982 -15.890 -15.775 1.00 87.88 118 LEU A N 1
ATOM 860 C CA . LEU A 1 118 ? -5.822 -16.521 -16.797 1.00 87.88 118 LEU A CA 1
ATOM 861 C C . LEU A 1 118 ? -6.157 -15.590 -17.970 1.00 87.88 118 LEU A C 1
ATOM 863 O O . LEU A 1 118 ? -6.250 -16.055 -19.102 1.00 87.88 118 LEU A O 1
ATOM 867 N N . PHE A 1 119 ? -6.360 -14.296 -17.707 1.00 86.31 119 PHE A N 1
ATOM 868 C CA . PHE A 1 119 ? -6.929 -13.357 -18.680 1.00 86.31 119 PHE A CA 1
ATOM 869 C C . PHE A 1 119 ? -5.996 -12.216 -19.087 1.00 86.31 119 PHE A C 1
ATOM 871 O O . PHE A 1 119 ? -6.232 -11.601 -20.126 1.00 86.31 119 PHE A O 1
ATOM 878 N N . LEU A 1 120 ? -4.960 -11.896 -18.305 1.00 81.50 120 LEU A N 1
ATOM 879 C CA . LEU A 1 120 ? -4.070 -10.780 -18.606 1.00 81.50 120 LEU A CA 1
ATOM 880 C C . LEU A 1 120 ? -2.641 -11.244 -18.920 1.00 81.50 120 LEU A C 1
ATOM 882 O O . LEU A 1 120 ? -1.917 -11.754 -18.072 1.00 81.50 120 LEU A O 1
ATOM 886 N N . SER A 1 121 ? -2.169 -10.929 -20.125 1.00 76.00 121 SER A N 1
ATOM 887 C CA . SER A 1 121 ? -0.774 -11.129 -20.546 1.00 76.00 121 SER A CA 1
ATOM 888 C C . SER A 1 121 ? 0.150 -10.005 -20.044 1.00 76.00 121 SER A C 1
ATOM 890 O O . SER A 1 121 ? 0.866 -9.388 -20.828 1.00 76.00 121 SER A O 1
ATOM 892 N N . THR A 1 122 ? 0.102 -9.677 -18.747 1.00 75.75 122 THR A N 1
ATOM 893 C CA . THR A 1 122 ? 0.980 -8.648 -18.144 1.00 75.75 122 THR A CA 1
ATOM 894 C C . THR A 1 122 ? 2.189 -9.279 -17.459 1.00 75.75 122 THR A C 1
ATOM 896 O O . THR A 1 122 ? 2.199 -10.474 -17.163 1.00 75.75 122 THR A O 1
ATOM 899 N N . SER A 1 123 ? 3.211 -8.474 -17.157 1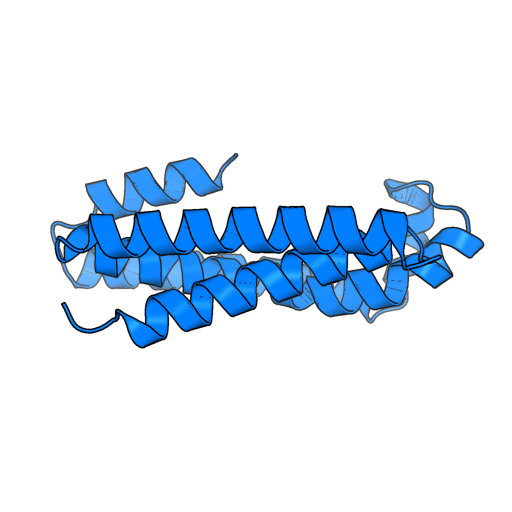.00 80.62 123 SER A N 1
ATOM 900 C CA . SER A 1 123 ? 4.317 -8.945 -16.327 1.00 80.62 123 SER A CA 1
ATOM 901 C C . SER A 1 123 ? 3.821 -9.314 -14.924 1.00 80.62 123 SER A C 1
ATOM 903 O O . SER A 1 123 ? 2.959 -8.646 -14.348 1.00 80.62 123 SER A O 1
ATOM 905 N N . GLY A 1 124 ? 4.409 -10.353 -14.325 1.00 80.00 124 GLY A N 1
ATOM 906 C CA . GLY A 1 124 ? 4.054 -10.766 -12.962 1.00 80.00 124 GLY A CA 1
ATOM 907 C C . GLY A 1 124 ? 4.187 -9.633 -11.934 1.00 80.00 124 GLY A C 1
ATOM 908 O O . GLY A 1 124 ? 3.424 -9.582 -10.974 1.00 80.00 124 GLY A O 1
ATOM 909 N N . ALA A 1 125 ? 5.091 -8.676 -12.171 1.00 79.25 125 ALA A N 1
ATOM 910 C CA . ALA A 1 125 ? 5.259 -7.490 -11.334 1.00 79.25 125 ALA A CA 1
ATOM 911 C C . ALA A 1 125 ? 4.044 -6.545 -11.385 1.00 79.25 125 ALA A C 1
ATOM 913 O O . ALA A 1 125 ? 3.570 -6.101 -10.339 1.00 79.25 125 ALA A O 1
ATOM 914 N N . ILE A 1 126 ? 3.519 -6.255 -12.581 1.00 81.25 126 ILE A N 1
ATOM 915 C CA . ILE A 1 126 ? 2.328 -5.408 -12.743 1.00 81.25 126 ILE A CA 1
ATOM 916 C C . ILE A 1 126 ? 1.109 -6.114 -12.149 1.00 81.25 126 ILE A C 1
ATOM 918 O O . ILE A 1 126 ? 0.342 -5.499 -11.408 1.00 81.25 126 ILE A O 1
ATOM 922 N N . LEU A 1 127 ? 0.968 -7.417 -12.401 1.00 88.12 127 LEU A N 1
ATOM 923 C CA . LEU A 1 127 ? -0.129 -8.199 -11.844 1.00 88.12 127 LEU A CA 1
ATOM 924 C C . LEU A 1 127 ? -0.097 -8.232 -10.305 1.00 88.12 127 LEU A C 1
ATOM 926 O O . LEU A 1 127 ? -1.126 -8.023 -9.664 1.00 88.12 127 LEU A O 1
ATOM 930 N N . ALA A 1 128 ? 1.078 -8.421 -9.701 1.00 85.44 128 ALA A N 1
ATOM 931 C CA . ALA A 1 128 ? 1.234 -8.370 -8.250 1.00 85.44 128 ALA A CA 1
ATOM 932 C C . ALA A 1 128 ? 0.879 -6.987 -7.679 1.00 85.44 128 ALA A C 1
ATOM 934 O O . ALA A 1 128 ? 0.193 -6.900 -6.660 1.00 85.44 128 ALA A O 1
ATOM 935 N N . ALA A 1 129 ? 1.294 -5.905 -8.347 1.00 85.25 129 ALA A N 1
ATOM 936 C CA . ALA A 1 129 ? 0.945 -4.548 -7.937 1.00 85.25 129 ALA A CA 1
ATOM 937 C C . ALA A 1 129 ? -0.575 -4.309 -7.986 1.00 85.25 129 ALA A C 1
ATOM 939 O O . ALA A 1 129 ? -1.139 -3.789 -7.023 1.00 85.25 129 ALA A O 1
ATOM 940 N N . LEU A 1 130 ? -1.250 -4.744 -9.057 1.00 87.62 130 LEU A N 1
ATOM 941 C CA . LEU A 1 130 ? -2.709 -4.654 -9.199 1.00 87.62 130 LEU A CA 1
ATOM 942 C C . LEU A 1 130 ? -3.446 -5.473 -8.135 1.00 87.62 130 LEU A C 1
ATOM 944 O O . LEU A 1 130 ? -4.414 -4.993 -7.539 1.00 87.62 130 LEU A O 1
ATOM 948 N N . ALA A 1 131 ? -2.982 -6.693 -7.864 1.00 90.69 131 ALA A N 1
ATOM 949 C CA . ALA A 1 131 ? -3.563 -7.544 -6.835 1.00 90.69 131 ALA A CA 1
ATOM 950 C C . ALA A 1 131 ? -3.451 -6.903 -5.447 1.00 90.69 131 ALA A C 1
ATOM 952 O O . ALA A 1 131 ? -4.452 -6.804 -4.738 1.00 90.69 131 ALA A O 1
ATOM 953 N N . MET A 1 132 ? -2.272 -6.382 -5.087 1.00 88.50 132 MET A N 1
ATOM 954 C CA . MET A 1 132 ? -2.098 -5.657 -3.827 1.00 88.50 132 MET A CA 1
ATOM 955 C C . MET A 1 132 ? -3.002 -4.421 -3.758 1.00 88.50 132 MET A C 1
ATOM 957 O O . MET A 1 132 ? -3.676 -4.221 -2.750 1.00 88.50 132 MET A O 1
ATOM 961 N N . LEU A 1 133 ? -3.059 -3.600 -4.808 1.00 87.31 133 LEU A N 1
ATOM 962 C CA . LEU A 1 133 ? -3.901 -2.398 -4.837 1.00 87.31 133 LEU A CA 1
ATOM 963 C C . LEU A 1 133 ? -5.382 -2.730 -4.627 1.00 87.31 133 LEU A C 1
ATOM 965 O O . LEU A 1 133 ? -6.014 -2.187 -3.723 1.00 87.31 133 LEU A O 1
ATOM 969 N N . THR A 1 134 ? -5.920 -3.653 -5.423 1.00 90.50 134 THR A N 1
ATOM 970 C CA . THR A 1 134 ? -7.338 -4.042 -5.359 1.00 90.50 134 THR A CA 1
ATOM 971 C C . THR A 1 134 ? -7.705 -4.666 -4.017 1.00 90.50 134 THR A C 1
ATOM 973 O O . THR A 1 134 ? -8.713 -4.284 -3.422 1.00 90.50 134 THR A O 1
ATOM 976 N N . GLY A 1 135 ? -6.859 -5.552 -3.486 1.00 90.31 135 GLY A N 1
ATOM 977 C CA . GLY A 1 135 ? -7.067 -6.154 -2.172 1.00 90.31 135 GLY A CA 1
ATOM 978 C C . GLY A 1 135 ? -7.103 -5.125 -1.047 1.00 90.31 135 GLY A C 1
ATOM 979 O O . GLY A 1 135 ? -7.996 -5.157 -0.195 1.00 90.31 135 GLY A O 1
ATOM 980 N N . ASN A 1 136 ? -6.150 -4.189 -1.029 1.00 87.44 136 ASN A N 1
ATOM 981 C CA . ASN A 1 136 ? -6.091 -3.170 0.021 1.00 87.44 136 ASN A CA 1
ATOM 982 C C . ASN A 1 136 ? -7.259 -2.189 -0.072 1.00 87.44 136 ASN A C 1
ATOM 984 O O . ASN A 1 136 ? -7.854 -1.874 0.954 1.00 87.44 136 ASN A O 1
ATOM 988 N N . LEU A 1 137 ? -7.650 -1.771 -1.279 1.00 89.56 137 LEU A N 1
ATOM 989 C CA . LEU A 1 137 ? -8.836 -0.934 -1.473 1.00 89.56 137 LEU A CA 1
ATOM 990 C C . LEU A 1 137 ? -10.111 -1.626 -0.983 1.00 89.56 137 LEU A C 1
ATOM 992 O O . LEU A 1 137 ? -10.915 -1.001 -0.291 1.00 89.56 137 LEU A O 1
ATOM 996 N N . ALA A 1 138 ? -10.279 -2.916 -1.285 1.00 90.12 138 ALA A N 1
ATOM 997 C CA . ALA A 1 138 ? -11.428 -3.686 -0.819 1.00 90.12 138 ALA A CA 1
ATOM 998 C C . ALA A 1 138 ? -11.465 -3.778 0.711 1.00 90.12 138 ALA A C 1
ATOM 1000 O O . ALA A 1 138 ? -12.520 -3.635 1.328 1.00 90.12 138 ALA A O 1
ATOM 1001 N N . GLU A 1 139 ? -10.304 -3.959 1.338 1.00 88.88 139 GLU A N 1
ATOM 1002 C CA . GLU A 1 139 ? -10.217 -3.967 2.790 1.00 88.88 139 GLU A CA 1
ATOM 1003 C C . GLU A 1 139 ? -10.556 -2.612 3.407 1.00 88.88 139 GLU A C 1
ATOM 1005 O O . GLU A 1 139 ? -11.321 -2.546 4.366 1.00 88.88 139 GLU A O 1
ATOM 1010 N N . TRP A 1 140 ? -9.998 -1.531 2.865 1.00 87.38 140 TRP A N 1
ATOM 1011 C CA . TRP A 1 140 ? -10.270 -0.178 3.339 1.00 87.38 140 TRP A CA 1
ATOM 1012 C C . TRP A 1 140 ? -11.752 0.151 3.229 1.00 87.38 140 TRP A C 1
ATOM 1014 O O . TRP A 1 140 ? -12.337 0.653 4.187 1.00 87.38 140 TRP A O 1
ATOM 1024 N N . ALA A 1 141 ? -12.370 -0.190 2.097 1.00 87.62 141 ALA A N 1
ATOM 1025 C CA . ALA A 1 141 ? -13.804 -0.045 1.900 1.00 87.62 141 ALA A CA 1
ATOM 1026 C C . ALA A 1 141 ? -14.594 -0.846 2.945 1.00 87.62 141 ALA A C 1
ATOM 1028 O O . ALA A 1 141 ? -15.547 -0.328 3.526 1.00 87.62 141 ALA A O 1
ATOM 1029 N N . TRP A 1 142 ? -14.168 -2.076 3.252 1.00 87.88 142 TRP A N 1
ATOM 1030 C CA . TRP A 1 142 ? -14.816 -2.910 4.263 1.00 87.88 142 TRP A CA 1
ATOM 1031 C C . TRP A 1 142 ? -14.692 -2.338 5.680 1.00 87.88 142 TRP A C 1
ATOM 1033 O O . TRP A 1 142 ? -15.678 -2.273 6.416 1.00 87.88 142 TRP A O 1
ATOM 1043 N N . LEU A 1 143 ? -13.493 -1.889 6.063 1.00 84.44 143 LEU A N 1
ATOM 1044 C CA . LEU A 1 143 ? -13.242 -1.245 7.353 1.00 84.44 143 LEU A CA 1
ATOM 1045 C C . LEU A 1 143 ? -14.032 0.062 7.487 1.00 84.44 143 LEU A C 1
ATOM 1047 O O . LEU A 1 143 ? -14.600 0.315 8.546 1.00 84.44 143 LEU A O 1
ATOM 1051 N N . ALA A 1 144 ? -14.113 0.862 6.420 1.00 82.31 144 ALA A N 1
ATOM 1052 C CA . ALA A 1 144 ? -14.887 2.099 6.397 1.00 82.31 144 ALA A CA 1
ATOM 1053 C C . ALA A 1 144 ? -16.394 1.828 6.522 1.00 82.31 144 ALA A C 1
ATOM 1055 O O . ALA A 1 144 ? -17.063 2.461 7.340 1.00 82.31 144 ALA A O 1
ATOM 1056 N N . TYR A 1 145 ? -16.918 0.851 5.777 1.00 81.25 145 TYR A N 1
ATOM 1057 C CA . TYR A 1 145 ? -18.334 0.477 5.797 1.00 81.25 145 TYR A CA 1
ATOM 1058 C C . TYR A 1 145 ? -18.791 -0.038 7.170 1.00 81.25 145 TYR A C 1
ATOM 1060 O O . TYR A 1 145 ? -19.862 0.328 7.649 1.00 81.25 145 TYR A O 1
ATOM 1068 N N . LYS A 1 146 ? -17.962 -0.848 7.838 1.00 75.44 146 LYS A N 1
ATOM 1069 C CA . LYS A 1 146 ? -18.266 -1.451 9.147 1.00 75.44 146 LYS A CA 1
ATOM 1070 C C . LYS A 1 146 ? -17.633 -0.722 10.339 1.00 75.44 146 LYS A C 1
ATOM 1072 O O . LYS A 1 146 ? -17.535 -1.290 11.425 1.00 75.44 146 LYS A O 1
ATOM 1077 N N . SER A 1 147 ? -17.227 0.533 10.151 1.00 64.31 147 SER A N 1
ATOM 1078 C CA . SER A 1 147 ? -16.624 1.368 11.203 1.00 64.31 147 SER A CA 1
ATOM 1079 C C . SER A 1 147 ? -17.584 1.702 12.351 1.00 64.31 147 SER A C 1
ATOM 1081 O O . SER A 1 147 ? -17.133 2.113 13.415 1.00 64.31 147 SER A O 1
ATOM 1083 N N . ARG A 1 148 ? -18.893 1.487 12.156 1.00 57.97 148 ARG A N 1
ATOM 1084 C CA . ARG A 1 148 ? -19.932 1.590 13.186 1.00 57.97 148 ARG A CA 1
ATOM 1085 C C . ARG A 1 148 ? -20.122 0.243 13.884 1.00 57.97 148 ARG A C 1
ATOM 1087 O O . ARG A 1 148 ? -21.082 -0.476 13.607 1.00 57.97 148 ARG A O 1
ATOM 1094 N N . CYS A 1 149 ? -19.174 -0.100 14.745 1.00 57.69 149 CYS A N 1
ATOM 1095 C CA . CYS A 1 149 ? -19.561 -0.680 16.023 1.00 57.69 149 CYS A CA 1
ATOM 1096 C C . CYS A 1 149 ? -19.740 0.492 17.006 1.00 57.69 149 CYS A C 1
ATOM 1098 O O . CYS A 1 149 ? -20.527 0.320 17.947 1.00 57.69 149 CYS A O 1
#

Foldseek 3Di:
DVLVVLLVCLVVQPPDPVSLVVSLCVLLVVLVVQLVVLQCCLVDPVVCCCCCPVVVDDPVVSVQQSVLSNLCSNVSNLVSVVSSLQSVCVVVVNPVLLVVLLVQLVVQLVVLLVCCVVPPPGPPSVSNSVSNVRSSVSSVVSSVVPVDD